Protein AF-A0A9P9LUI1-F1 (afdb_monomer_lite)

Sequence (154 aa):
MAPNTRQTDRFTPPPKPQSRGIPNTERRMKFFKAYDDNIKVKSFRAICRDKDEKESTARGWITQRRNLSLLANRRTRKLLKRLGKPLKMTPAMCCMLVNLKQNPVRNQLYEAQIEYHYLPIKKRQLQRKLCEHINGGRRYKMAFIKKKVLDKNR

Radius of gyration: 31.48 Å; chains: 1; bounding box: 58×69×87 Å

Structure (mmCIF, N/CA/C/O backbone):
data_AF-A0A9P9LUI1-F1
#
_entry.id   AF-A0A9P9LUI1-F1
#
loop_
_atom_site.group_PDB
_atom_site.id
_atom_site.type_symbol
_atom_site.label_atom_id
_atom_site.label_alt_id
_atom_site.label_comp_id
_atom_site.label_asym_id
_atom_site.label_entity_id
_atom_site.label_seq_id
_atom_site.pdbx_PDB_ins_code
_atom_site.Cartn_x
_atom_site.Cartn_y
_atom_site.Cartn_z
_atom_site.occupancy
_atom_site.B_iso_or_equiv
_atom_site.auth_seq_id
_atom_site.auth_comp_id
_atom_site.auth_asym_id
_atom_site.auth_atom_id
_atom_site.pdbx_PDB_model_num
ATOM 1 N N . MET A 1 1 ? -15.868 -54.188 14.984 1.00 50.38 1 MET A N 1
ATOM 2 C CA . MET A 1 1 ? -15.106 -52.969 14.629 1.00 50.38 1 MET A CA 1
ATOM 3 C C . MET A 1 1 ? -15.471 -52.571 13.209 1.00 50.38 1 MET A C 1
ATOM 5 O O . MET A 1 1 ? -15.472 -53.444 12.353 1.00 50.38 1 MET A O 1
ATOM 9 N N . ALA A 1 2 ? -15.848 -51.314 12.964 1.00 59.34 2 ALA A N 1
ATOM 10 C CA . ALA A 1 2 ? -16.202 -50.851 11.619 1.00 59.34 2 ALA A CA 1
ATOM 11 C C . ALA A 1 2 ? -14.931 -50.569 10.788 1.00 59.34 2 ALA A C 1
ATOM 13 O O . ALA A 1 2 ? -13.981 -50.006 11.340 1.00 59.34 2 ALA A O 1
ATOM 14 N N . PRO A 1 3 ? -14.881 -50.938 9.494 1.00 61.81 3 PRO A N 1
ATOM 15 C CA . PRO A 1 3 ? -13.714 -50.690 8.655 1.00 61.81 3 PRO A CA 1
ATOM 16 C C . PRO A 1 3 ? -13.562 -49.193 8.348 1.00 61.81 3 PRO A C 1
ATOM 18 O O . PRO A 1 3 ? -14.530 -48.488 8.062 1.00 61.81 3 PRO A O 1
ATOM 21 N N . ASN A 1 4 ? -12.323 -48.706 8.413 1.00 61.25 4 ASN A N 1
ATOM 22 C CA . ASN A 1 4 ? -11.966 -47.309 8.183 1.00 61.25 4 ASN A CA 1
ATOM 23 C C . ASN A 1 4 ? -11.967 -46.999 6.673 1.00 61.25 4 ASN A C 1
ATOM 25 O O . ASN A 1 4 ? -10.985 -47.232 5.976 1.00 61.25 4 ASN A O 1
ATOM 29 N N . THR A 1 5 ? -13.073 -46.468 6.153 1.00 58.03 5 THR A N 1
ATOM 30 C CA . THR A 1 5 ? -13.303 -46.166 4.724 1.00 58.03 5 THR A CA 1
ATOM 31 C C . THR A 1 5 ? -12.658 -44.861 4.229 1.00 58.03 5 THR A C 1
ATOM 33 O O . THR A 1 5 ? -13.109 -44.270 3.250 1.00 58.03 5 THR A O 1
ATOM 36 N N . ARG A 1 6 ? -11.592 -44.370 4.877 1.00 53.84 6 ARG A N 1
ATOM 37 C CA . ARG A 1 6 ? -10.974 -43.065 4.556 1.00 53.84 6 ARG A CA 1
ATOM 38 C C . ARG A 1 6 ? -9.583 -43.143 3.929 1.00 53.84 6 ARG A C 1
ATOM 40 O O . ARG A 1 6 ? -8.753 -42.276 4.187 1.00 53.84 6 ARG A O 1
ATOM 47 N N . GLN A 1 7 ? -9.336 -44.116 3.059 1.00 55.31 7 GLN A N 1
ATOM 48 C CA . GLN A 1 7 ? -8.179 -44.070 2.163 1.00 55.31 7 GLN A CA 1
ATOM 49 C C . GLN A 1 7 ? -8.649 -43.848 0.725 1.00 55.31 7 GLN A C 1
ATOM 51 O O . GLN A 1 7 ? -8.861 -44.775 -0.047 1.00 55.31 7 GLN A O 1
ATOM 56 N N . THR A 1 8 ? -8.858 -42.581 0.365 1.00 58.78 8 THR A N 1
ATOM 57 C CA . THR A 1 8 ? -8.911 -42.179 -1.042 1.00 58.78 8 THR A CA 1
ATOM 58 C C . THR A 1 8 ? -7.494 -41.825 -1.471 1.00 58.78 8 THR A C 1
ATOM 60 O O . THR A 1 8 ? -7.110 -40.653 -1.405 1.00 58.78 8 THR A O 1
ATOM 63 N N . ASP A 1 9 ? -6.716 -42.818 -1.899 1.00 60.22 9 ASP A N 1
ATOM 64 C CA . ASP A 1 9 ? -5.486 -42.575 -2.654 1.00 60.22 9 ASP A CA 1
ATOM 65 C C . ASP A 1 9 ? -5.873 -41.990 -4.015 1.00 60.22 9 ASP A C 1
ATOM 67 O O . ASP A 1 9 ? -6.058 -42.679 -5.017 1.00 60.22 9 ASP A O 1
ATOM 71 N N . ARG A 1 10 ? -6.072 -40.670 -4.048 1.00 62.72 10 ARG A N 1
ATOM 72 C CA . ARG A 1 10 ? -6.203 -39.932 -5.301 1.00 62.72 10 ARG A CA 1
ATOM 73 C C . ARG A 1 10 ? -4.827 -39.892 -5.947 1.00 62.72 10 ARG A C 1
ATOM 75 O O . ARG A 1 10 ? -4.032 -38.995 -5.663 1.00 62.72 10 ARG A O 1
ATOM 82 N N . PHE A 1 11 ? -4.566 -40.858 -6.823 1.00 67.06 11 PHE A N 1
ATOM 83 C CA . PHE A 1 11 ? -3.412 -40.861 -7.712 1.00 67.06 11 PHE A CA 1
ATOM 84 C C . PHE A 1 11 ? -3.484 -39.611 -8.602 1.00 67.06 11 PHE A C 1
ATOM 86 O O . PHE A 1 11 ? -4.176 -39.571 -9.617 1.00 67.06 11 PHE A O 1
ATOM 93 N N . THR A 1 12 ? -2.846 -38.530 -8.158 1.00 73.62 12 THR A N 1
ATOM 94 C CA . THR A 1 12 ? -2.792 -37.276 -8.906 1.00 73.62 12 THR A CA 1
ATOM 95 C C . THR A 1 12 ? -1.612 -37.404 -9.863 1.00 73.62 12 THR A C 1
ATOM 97 O O . THR A 1 12 ? -0.481 -37.501 -9.380 1.00 73.62 12 THR A O 1
ATOM 100 N N . PRO A 1 13 ? -1.822 -37.455 -11.193 1.00 75.38 13 PRO A N 1
ATOM 101 C CA . PRO A 1 13 ? -0.711 -37.565 -12.126 1.00 75.38 13 PRO A CA 1
ATOM 102 C C . PRO A 1 13 ? 0.234 -36.371 -11.936 1.00 75.38 13 PRO A C 1
ATOM 104 O O . PRO A 1 13 ? -0.238 -35.257 -11.666 1.00 75.38 13 PRO A O 1
ATOM 107 N N . PRO A 1 14 ? 1.559 -36.572 -12.055 1.00 74.75 14 PRO A N 1
ATOM 108 C CA . PRO A 1 14 ? 2.508 -35.485 -11.895 1.00 74.75 14 PRO A CA 1
ATOM 109 C C . PRO A 1 14 ? 2.173 -34.371 -12.897 1.00 74.75 14 PRO A C 1
ATOM 111 O O . PRO A 1 14 ? 1.825 -34.656 -14.049 1.00 74.75 14 PRO A O 1
ATOM 114 N N . PRO A 1 15 ? 2.240 -33.094 -12.482 1.00 74.38 15 PRO A N 1
ATOM 115 C CA . PRO A 1 15 ? 1.947 -31.988 -13.380 1.00 74.38 15 PRO A CA 1
ATOM 116 C C . PRO A 1 15 ? 2.866 -32.072 -14.603 1.00 74.38 15 PRO A C 1
ATOM 118 O O . PRO A 1 15 ? 4.072 -32.279 -14.458 1.00 74.38 15 PRO A O 1
ATOM 121 N N . LYS A 1 16 ? 2.298 -31.902 -15.808 1.00 69.81 16 LYS A N 1
ATOM 122 C CA . LYS A 1 16 ? 3.074 -31.849 -17.058 1.00 69.81 16 LYS A CA 1
ATOM 123 C C . LYS A 1 16 ? 4.256 -30.886 -16.880 1.00 69.81 16 LYS A C 1
ATOM 125 O O . LYS A 1 16 ? 4.062 -29.828 -16.265 1.00 69.81 16 LYS A O 1
ATOM 130 N N . PRO A 1 17 ? 5.452 -31.200 -17.416 1.00 64.88 17 PRO A N 1
ATOM 131 C CA . PRO A 1 17 ? 6.579 -30.286 -17.345 1.00 64.88 17 PRO A CA 1
ATOM 132 C C . PRO A 1 17 ? 6.147 -28.964 -17.974 1.00 64.88 17 PRO A C 1
ATOM 134 O O . PRO A 1 17 ? 5.851 -28.887 -19.165 1.00 64.88 17 PRO A O 1
ATOM 137 N N . GLN A 1 18 ? 6.037 -27.925 -17.143 1.00 61.47 18 GLN A N 1
ATOM 138 C CA . GLN A 1 18 ? 5.790 -26.576 -17.629 1.00 61.47 18 GLN A CA 1
ATOM 139 C C . GLN A 1 18 ? 6.904 -26.284 -18.628 1.00 61.47 18 GLN A C 1
ATOM 141 O O . GLN A 1 18 ? 8.070 -26.412 -18.255 1.00 61.47 18 GLN A O 1
ATOM 146 N N . SER A 1 19 ? 6.557 -25.951 -19.875 1.00 53.03 19 SER A N 1
ATOM 147 C CA . SER A 1 19 ? 7.513 -25.460 -20.869 1.00 53.03 19 SER A CA 1
ATOM 148 C C . SER A 1 19 ? 8.315 -24.343 -20.208 1.00 53.03 19 SER A C 1
ATOM 150 O O . SER A 1 19 ? 7.805 -23.243 -19.974 1.00 53.03 19 SER A O 1
ATOM 152 N N . ARG A 1 20 ? 9.539 -24.661 -19.775 1.00 53.12 20 ARG A N 1
ATOM 153 C CA . ARG A 1 20 ? 10.406 -23.708 -19.095 1.00 53.12 20 ARG A CA 1
ATOM 154 C C . ARG A 1 20 ? 11.007 -22.846 -20.192 1.00 53.12 20 ARG A C 1
ATOM 156 O O . ARG A 1 20 ? 12.152 -23.035 -20.582 1.00 53.12 20 ARG A O 1
ATOM 163 N N . GLY A 1 21 ? 10.211 -21.913 -20.715 1.00 60.38 21 GLY A N 1
ATOM 164 C CA . GLY A 1 21 ? 10.758 -20.776 -21.443 1.00 60.38 21 GLY A CA 1
ATOM 165 C C . GLY A 1 21 ? 11.868 -20.137 -20.606 1.00 60.38 21 GLY A C 1
ATOM 166 O O . GLY A 1 21 ? 11.833 -20.221 -19.373 1.00 60.38 21 GLY A O 1
ATOM 167 N N . ILE A 1 22 ? 12.859 -19.535 -21.272 1.00 61.19 22 ILE A N 1
ATOM 168 C CA . ILE A 1 22 ? 14.047 -18.954 -20.626 1.00 61.19 22 ILE A CA 1
ATOM 169 C C . ILE A 1 22 ? 13.617 -18.180 -19.369 1.00 61.19 22 ILE A C 1
ATOM 171 O O . ILE A 1 22 ? 12.736 -17.313 -19.473 1.00 61.19 22 ILE A O 1
ATOM 175 N N . PRO A 1 23 ? 14.203 -18.468 -18.190 1.00 61.28 23 PRO A N 1
ATOM 176 C CA . PRO A 1 23 ? 13.855 -17.774 -16.963 1.00 61.28 23 PRO A CA 1
ATOM 177 C C . PRO A 1 23 ? 13.878 -16.254 -17.166 1.00 61.28 23 PRO A C 1
ATOM 179 O O . PRO A 1 23 ? 14.856 -15.690 -17.657 1.00 61.28 23 PRO A O 1
ATOM 182 N N . ASN A 1 24 ? 12.809 -15.565 -16.751 1.00 75.88 24 ASN A N 1
ATOM 183 C CA . ASN A 1 24 ? 12.668 -14.110 -16.933 1.00 75.88 24 ASN A CA 1
ATOM 184 C C . ASN A 1 24 ? 13.860 -13.301 -16.387 1.00 75.88 24 ASN A C 1
ATOM 186 O O . ASN A 1 24 ? 14.116 -12.193 -16.853 1.00 75.88 24 ASN A O 1
ATOM 190 N N . THR A 1 25 ? 14.575 -13.839 -15.396 1.00 81.94 25 THR A N 1
ATOM 191 C CA . THR A 1 25 ? 15.792 -13.244 -14.832 1.00 81.94 25 THR A CA 1
ATOM 192 C C . THR A 1 25 ? 16.929 -13.193 -15.856 1.00 81.94 25 THR A C 1
ATOM 194 O O . THR A 1 25 ? 17.538 -12.142 -16.030 1.00 81.94 25 THR A O 1
ATOM 197 N N . GLU A 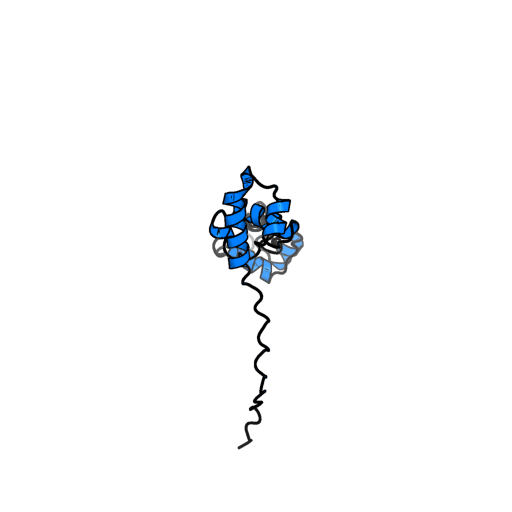1 26 ? 17.188 -14.282 -16.584 1.00 85.31 26 GLU A N 1
ATOM 198 C CA . GLU A 1 26 ? 18.265 -14.336 -17.583 1.00 85.31 26 GLU A CA 1
ATOM 199 C C . GLU A 1 26 ? 17.980 -13.411 -18.765 1.00 85.31 26 GLU A C 1
ATOM 201 O O . GLU A 1 26 ? 18.860 -12.667 -19.198 1.00 85.31 26 GLU A O 1
ATOM 206 N N . ARG A 1 27 ? 16.728 -13.401 -19.242 1.00 86.56 27 ARG A N 1
ATOM 207 C CA . ARG A 1 27 ? 16.262 -12.476 -20.289 1.00 86.56 27 ARG A CA 1
ATOM 208 C C . ARG A 1 27 ? 16.495 -11.019 -19.890 1.00 86.56 27 ARG A C 1
ATOM 210 O O . ARG A 1 27 ? 17.108 -10.258 -20.636 1.00 86.56 27 ARG A O 1
ATOM 217 N N . ARG A 1 28 ? 16.095 -10.655 -18.665 1.00 87.69 28 ARG A N 1
ATOM 218 C CA . ARG A 1 28 ? 16.327 -9.320 -18.091 1.00 87.69 28 ARG A CA 1
ATOM 219 C C . ARG A 1 28 ? 17.797 -8.955 -18.015 1.00 87.69 28 ARG A C 1
ATOM 221 O O . ARG A 1 28 ? 18.158 -7.849 -18.397 1.00 87.69 28 ARG A O 1
ATOM 228 N N . MET A 1 29 ? 18.637 -9.859 -17.522 1.00 89.50 29 MET A N 1
ATOM 229 C CA . MET A 1 29 ? 20.070 -9.600 -17.398 1.00 89.50 29 MET A CA 1
ATOM 230 C C . MET A 1 29 ? 20.724 -9.388 -18.765 1.00 89.50 29 MET A C 1
ATOM 232 O O . MET A 1 29 ? 21.471 -8.427 -18.933 1.00 89.50 29 MET A O 1
ATOM 236 N N . LYS A 1 30 ? 20.397 -10.227 -19.760 1.00 90.81 30 LYS A N 1
ATOM 237 C CA . LYS A 1 30 ? 20.881 -10.067 -21.142 1.00 90.81 30 LYS A CA 1
ATOM 238 C C . LYS A 1 30 ? 20.439 -8.734 -21.747 1.00 90.81 30 LYS A C 1
ATOM 240 O O . LYS A 1 30 ? 21.238 -8.082 -22.418 1.00 90.81 30 LYS A O 1
ATOM 245 N N . PHE A 1 31 ? 19.195 -8.325 -21.493 1.00 92.12 31 PHE A N 1
ATOM 246 C CA . PHE A 1 31 ? 18.681 -7.028 -21.918 1.00 92.12 31 PHE A CA 1
ATOM 247 C C . PHE A 1 31 ? 19.421 -5.870 -21.241 1.00 92.12 31 PHE A C 1
ATOM 249 O O . PHE A 1 31 ? 19.887 -4.974 -21.933 1.00 92.12 31 PHE A O 1
ATOM 256 N N . PHE A 1 32 ? 19.572 -5.884 -19.912 1.00 91.81 32 PHE A N 1
ATOM 257 C CA . PHE A 1 32 ? 20.235 -4.796 -19.190 1.00 91.81 32 PHE A CA 1
ATOM 258 C C . PHE A 1 32 ? 21.708 -4.657 -19.551 1.00 91.81 32 PHE A C 1
ATOM 260 O O . PHE A 1 32 ? 22.155 -3.533 -19.735 1.00 91.81 32 PHE A O 1
ATOM 267 N N . LYS A 1 33 ? 22.426 -5.771 -19.738 1.00 92.19 33 LYS A N 1
ATOM 268 C CA . LYS A 1 33 ? 23.805 -5.744 -20.233 1.00 92.19 33 LYS A CA 1
ATOM 269 C C . LYS A 1 33 ? 23.878 -5.069 -21.605 1.00 92.19 33 LYS A C 1
ATOM 271 O O . LYS A 1 33 ? 24.594 -4.096 -21.777 1.00 92.19 33 LYS A O 1
ATOM 276 N N . ALA A 1 34 ? 23.051 -5.513 -22.554 1.00 92.31 34 ALA A N 1
ATOM 277 C CA . ALA A 1 34 ? 23.022 -4.911 -23.884 1.00 92.31 34 ALA A CA 1
ATOM 278 C C . ALA A 1 34 ? 22.567 -3.448 -23.874 1.00 92.31 34 ALA A C 1
ATOM 280 O O . ALA A 1 34 ? 23.037 -2.665 -24.693 1.00 92.31 34 ALA A O 1
ATOM 281 N N . TYR A 1 35 ? 21.665 -3.084 -22.965 1.00 91.81 35 TYR A N 1
ATOM 282 C CA . TYR A 1 35 ? 21.250 -1.706 -22.763 1.00 91.81 35 TYR A CA 1
ATOM 283 C C . TYR A 1 35 ? 22.414 -0.853 -22.258 1.00 91.81 35 TYR A C 1
ATOM 285 O O . TYR A 1 35 ? 22.690 0.173 -22.862 1.00 91.81 35 TYR A O 1
ATOM 293 N N . ASP A 1 36 ? 23.132 -1.290 -21.224 1.00 91.31 36 ASP A N 1
ATOM 294 C CA . ASP A 1 36 ? 24.268 -0.548 -20.664 1.00 91.31 36 ASP A CA 1
ATOM 295 C C . ASP A 1 36 ? 25.401 -0.385 -21.693 1.00 91.31 36 ASP A C 1
ATOM 297 O O . ASP A 1 36 ? 25.946 0.710 -21.831 1.00 91.31 36 ASP A O 1
ATOM 301 N N . ASP A 1 37 ? 25.674 -1.432 -22.477 1.00 92.00 37 ASP A N 1
ATOM 302 C CA . ASP A 1 37 ? 26.716 -1.430 -23.509 1.00 92.00 37 ASP A CA 1
ATOM 303 C C . ASP A 1 37 ? 26.349 -0.539 -24.714 1.00 92.00 37 ASP A C 1
ATOM 305 O O . ASP A 1 37 ? 27.205 0.138 -25.282 1.00 92.00 37 ASP A O 1
ATOM 309 N N . ASN A 1 38 ? 25.074 -0.526 -25.132 1.00 89.88 38 ASN A N 1
ATOM 310 C CA . ASN A 1 38 ? 24.658 0.060 -26.414 1.00 89.88 38 ASN A CA 1
ATOM 311 C C . ASN A 1 38 ? 23.802 1.327 -26.300 1.00 89.88 38 ASN A C 1
ATOM 313 O O . ASN A 1 38 ? 23.441 1.879 -27.337 1.00 89.88 38 ASN A O 1
ATOM 317 N N . ILE A 1 39 ? 23.469 1.821 -25.101 1.00 86.50 39 ILE A N 1
ATOM 318 C CA . ILE A 1 39 ? 22.557 2.973 -24.931 1.00 86.50 39 ILE A CA 1
ATOM 319 C C . ILE A 1 39 ? 23.005 4.228 -25.693 1.00 86.50 39 ILE A C 1
ATOM 321 O O . ILE A 1 39 ? 22.166 4.996 -26.155 1.00 86.50 39 ILE A O 1
ATOM 325 N N . LYS A 1 40 ? 24.320 4.436 -25.836 1.00 88.06 40 LYS A N 1
ATOM 326 C CA . LYS A 1 40 ? 24.894 5.590 -26.546 1.00 88.06 40 LYS A CA 1
ATOM 327 C C . LYS A 1 40 ? 24.945 5.406 -28.067 1.00 88.06 40 LYS A C 1
ATOM 329 O O . LYS A 1 40 ? 25.067 6.389 -28.783 1.00 88.06 40 LYS A O 1
ATOM 334 N N . VAL A 1 41 ? 24.879 4.162 -28.545 1.00 90.62 41 VAL A N 1
ATOM 335 C CA . VAL A 1 41 ? 25.162 3.795 -29.944 1.00 90.62 41 VAL A CA 1
ATOM 336 C C . VAL A 1 41 ? 23.891 3.389 -30.687 1.00 90.62 41 VAL A C 1
ATOM 338 O O . VAL A 1 41 ? 23.710 3.724 -31.853 1.00 90.62 41 VAL A O 1
ATOM 341 N N . LYS A 1 42 ? 22.988 2.664 -30.022 1.00 91.94 42 LYS A N 1
ATOM 342 C CA . LYS A 1 42 ? 21.766 2.121 -30.619 1.00 91.94 42 LYS A CA 1
ATOM 343 C C . LYS A 1 42 ? 20.531 2.752 -29.997 1.00 91.94 42 LYS A C 1
ATOM 345 O O . LYS A 1 42 ? 20.459 2.997 -28.796 1.00 91.94 42 LYS A O 1
ATOM 350 N N . SER A 1 43 ? 19.494 2.926 -30.815 1.00 91.44 43 SER A N 1
ATOM 351 C CA . SER A 1 43 ? 18.181 3.308 -30.300 1.00 91.44 43 SER A CA 1
ATOM 352 C C . SER A 1 43 ? 17.603 2.201 -29.413 1.00 91.44 43 SER A C 1
ATOM 354 O O . SER A 1 43 ? 17.811 1.009 -29.647 1.00 91.44 43 SER A O 1
ATOM 356 N N . PHE A 1 44 ? 16.796 2.585 -28.424 1.00 91.56 44 PHE A N 1
ATOM 357 C CA . PHE A 1 44 ? 16.114 1.638 -27.535 1.00 91.56 44 PHE A CA 1
ATOM 358 C C . PHE A 1 44 ? 15.321 0.564 -28.301 1.00 91.56 44 PHE A C 1
ATOM 360 O O . PHE A 1 44 ? 15.327 -0.606 -27.923 1.00 91.56 44 PHE A O 1
ATOM 367 N N . ARG A 1 45 ? 14.682 0.948 -29.416 1.00 91.19 45 ARG A N 1
ATOM 368 C CA . ARG A 1 45 ? 13.950 0.021 -30.293 1.00 91.19 45 ARG A CA 1
ATOM 369 C C . ARG A 1 45 ? 14.866 -1.001 -30.960 1.00 91.19 45 ARG A C 1
ATOM 371 O O . ARG A 1 45 ? 14.493 -2.162 -31.081 1.00 91.19 45 ARG A O 1
ATOM 378 N N . ALA A 1 46 ? 16.055 -0.586 -31.398 1.00 91.56 46 ALA A N 1
ATOM 379 C CA . ALA A 1 46 ? 17.043 -1.502 -31.963 1.00 91.56 46 ALA A CA 1
ATOM 380 C C . ALA A 1 46 ? 17.534 -2.506 -30.908 1.00 91.56 46 ALA A C 1
ATOM 382 O O . ALA A 1 46 ? 17.534 -3.699 -31.174 1.00 91.56 46 ALA A O 1
ATOM 383 N N . ILE A 1 47 ? 17.815 -2.053 -29.681 1.00 92.19 47 ILE A N 1
ATOM 384 C CA . ILE A 1 47 ? 18.220 -2.937 -28.571 1.00 92.19 47 ILE A CA 1
ATOM 385 C C . ILE A 1 47 ? 17.121 -3.962 -28.238 1.00 92.19 47 ILE A C 1
ATOM 387 O O . ILE A 1 47 ? 17.418 -5.124 -27.968 1.00 92.19 47 ILE A O 1
ATOM 391 N N . CYS A 1 48 ? 15.848 -3.550 -28.278 1.00 92.38 48 CYS A N 1
ATOM 392 C CA . CYS A 1 48 ? 14.716 -4.4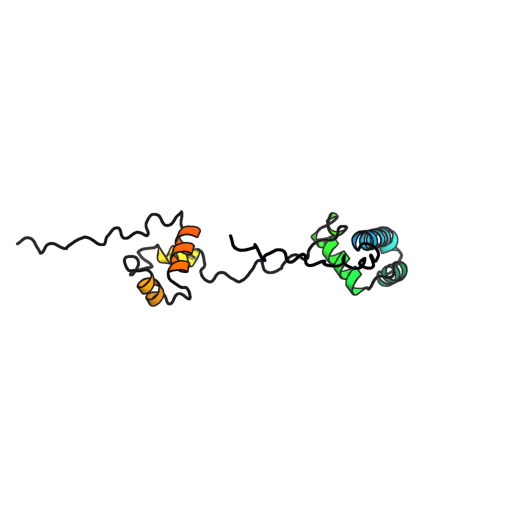59 -28.082 1.00 92.38 48 CYS A CA 1
ATOM 393 C C . CYS A 1 48 ? 14.619 -5.512 -29.197 1.00 92.38 48 CYS A C 1
ATOM 395 O O . CYS A 1 48 ? 14.410 -6.682 -28.891 1.00 92.38 48 CYS A O 1
ATOM 397 N N . ARG A 1 49 ? 14.821 -5.116 -30.464 1.00 90.88 49 ARG A N 1
ATOM 398 C CA . ARG A 1 49 ? 14.851 -6.043 -31.609 1.00 90.88 49 ARG A CA 1
ATOM 399 C C . ARG A 1 49 ? 16.006 -7.039 -31.510 1.00 90.88 49 ARG A C 1
ATOM 401 O O . ARG A 1 49 ? 15.775 -8.232 -31.646 1.00 90.88 49 ARG A O 1
ATOM 408 N N . ASP A 1 50 ? 17.208 -6.573 -31.175 1.00 90.00 50 ASP A N 1
ATOM 409 C CA . ASP A 1 50 ? 18.405 -7.417 -31.030 1.00 90.00 50 ASP A CA 1
ATOM 410 C C . ASP A 1 50 ? 18.260 -8.484 -29.930 1.00 90.00 50 ASP A C 1
ATOM 412 O O . ASP A 1 50 ? 18.949 -9.505 -29.947 1.00 90.00 50 ASP A O 1
ATOM 416 N N . LYS A 1 51 ? 17.411 -8.229 -28.927 1.00 88.06 51 LYS A N 1
ATOM 417 C CA . LYS A 1 51 ? 17.162 -9.138 -27.799 1.00 88.06 51 LYS A CA 1
ATOM 418 C C . LYS A 1 51 ? 15.811 -9.846 -27.852 1.00 88.06 51 LYS A C 1
ATOM 420 O O . LYS A 1 51 ? 15.509 -10.564 -26.905 1.00 88.06 51 LYS A O 1
ATOM 425 N N . ASP A 1 52 ? 15.049 -9.668 -28.930 1.00 89.06 52 ASP A N 1
ATOM 426 C CA . ASP A 1 52 ? 13.700 -10.220 -29.099 1.00 89.06 52 ASP A CA 1
ATOM 427 C C . ASP A 1 52 ? 12.779 -9.930 -27.892 1.00 89.06 52 ASP A C 1
ATOM 429 O O . ASP A 1 52 ? 12.106 -10.797 -27.327 1.00 89.06 52 ASP A O 1
ATOM 433 N N . GLU A 1 53 ? 12.794 -8.674 -27.436 1.00 89.50 53 GLU A N 1
ATOM 434 C CA . GLU A 1 53 ? 11.965 -8.211 -26.325 1.00 89.50 53 GLU A CA 1
ATOM 435 C C . GLU A 1 53 ? 10.937 -7.175 -26.777 1.00 89.50 53 GLU A C 1
ATOM 437 O O . GLU A 1 53 ? 11.208 -6.271 -27.568 1.00 89.50 53 GLU A O 1
ATOM 442 N N . LYS A 1 54 ? 9.732 -7.256 -26.207 1.00 90.38 54 LYS A N 1
ATOM 443 C CA . LYS A 1 54 ? 8.680 -6.267 -26.469 1.00 90.38 54 LYS A CA 1
ATOM 444 C C . LYS A 1 54 ? 9.056 -4.922 -25.850 1.00 90.38 54 LYS A C 1
ATOM 446 O O . LYS A 1 54 ? 9.359 -4.847 -24.656 1.00 90.38 54 LYS A O 1
ATOM 451 N N . GLU A 1 55 ? 8.915 -3.838 -26.618 1.00 90.94 55 GLU A N 1
ATOM 452 C CA . GLU A 1 55 ? 9.230 -2.475 -26.157 1.00 90.94 55 GLU A CA 1
ATOM 453 C C . GLU A 1 55 ? 8.499 -2.107 -24.854 1.00 90.94 55 GLU A C 1
ATOM 455 O O . GLU A 1 55 ? 9.087 -1.512 -23.950 1.00 90.94 55 GLU A O 1
ATOM 460 N N . SER A 1 56 ? 7.223 -2.490 -24.722 1.00 90.62 56 SER A N 1
ATOM 461 C CA . SER A 1 56 ? 6.418 -2.229 -23.519 1.00 90.62 56 SER A CA 1
ATOM 462 C C . SER A 1 56 ? 6.979 -2.932 -22.279 1.00 90.62 56 SER A C 1
ATOM 464 O O . SER A 1 56 ? 7.030 -2.351 -21.192 1.00 90.62 56 SER A O 1
ATOM 466 N N . THR A 1 57 ? 7.454 -4.167 -22.442 1.00 88.69 57 THR A N 1
ATOM 467 C CA . THR A 1 57 ? 8.072 -4.963 -21.381 1.00 88.69 57 THR A CA 1
ATOM 468 C C . THR A 1 57 ? 9.423 -4.378 -20.974 1.00 88.69 57 THR A C 1
ATOM 470 O O . THR A 1 57 ? 9.648 -4.150 -19.782 1.00 88.69 57 THR A O 1
ATOM 473 N N . ALA A 1 58 ? 10.278 -4.058 -21.947 1.00 90.88 58 ALA A N 1
ATOM 474 C CA . ALA A 1 58 ? 11.594 -3.468 -21.722 1.00 90.88 58 ALA A CA 1
ATOM 475 C C . ALA A 1 58 ? 11.512 -2.083 -21.049 1.00 90.88 58 ALA A C 1
ATOM 477 O O . ALA A 1 58 ? 12.251 -1.810 -20.100 1.00 90.88 58 ALA A O 1
ATOM 478 N N . ARG A 1 59 ? 10.553 -1.228 -21.441 1.00 91.94 59 ARG A N 1
ATOM 479 C CA . ARG A 1 59 ? 10.297 0.055 -20.754 1.00 91.94 59 ARG A CA 1
ATOM 480 C C . ARG A 1 59 ? 9.914 -0.167 -19.295 1.00 91.94 59 ARG A C 1
ATOM 482 O O . ARG A 1 59 ? 10.465 0.484 -18.411 1.00 91.94 59 ARG A O 1
ATOM 489 N N . GLY A 1 60 ? 9.032 -1.135 -19.035 1.00 89.56 60 GLY A N 1
ATOM 490 C CA . GLY A 1 60 ? 8.667 -1.526 -17.675 1.00 89.56 60 GLY A CA 1
ATOM 491 C C . GLY A 1 60 ? 9.869 -1.988 -16.845 1.00 89.56 60 GLY A C 1
ATOM 492 O O . GLY A 1 60 ? 9.949 -1.680 -15.655 1.00 89.56 60 GLY A O 1
ATOM 493 N N . TRP A 1 61 ? 10.828 -2.689 -17.456 1.00 90.19 61 TRP A N 1
ATOM 494 C CA . TRP A 1 61 ? 12.068 -3.106 -16.795 1.00 90.19 61 TRP A CA 1
ATOM 495 C C . TRP A 1 61 ? 12.980 -1.923 -16.467 1.00 90.19 61 TRP A C 1
ATOM 497 O O . TRP A 1 61 ? 13.486 -1.858 -15.349 1.00 90.19 61 TRP A O 1
ATOM 507 N N . ILE A 1 62 ? 13.128 -0.954 -17.374 1.00 90.69 62 ILE A N 1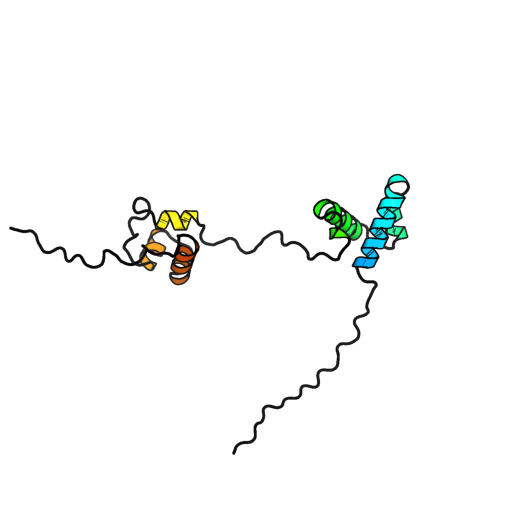
ATOM 508 C CA . ILE A 1 62 ? 13.890 0.277 -17.108 1.00 90.69 62 ILE A CA 1
ATOM 509 C C . ILE A 1 62 ? 13.259 1.076 -15.968 1.00 90.69 62 ILE A C 1
ATOM 511 O O . ILE A 1 62 ? 13.968 1.491 -15.053 1.00 90.69 62 ILE A O 1
ATOM 515 N N . THR A 1 63 ? 11.936 1.260 -15.969 1.00 89.81 63 THR A N 1
ATOM 516 C CA . THR A 1 63 ? 11.242 1.946 -14.868 1.00 89.81 63 THR A CA 1
ATOM 517 C C . THR A 1 63 ? 11.473 1.231 -13.538 1.00 89.81 63 THR A C 1
ATOM 519 O O . THR A 1 63 ? 11.735 1.874 -12.526 1.00 89.81 63 THR A O 1
ATOM 522 N N . GLN A 1 64 ? 11.439 -0.105 -13.525 1.00 87.44 64 GLN A N 1
ATOM 523 C CA . GLN A 1 64 ? 11.755 -0.874 -12.320 1.00 87.44 64 GLN A CA 1
ATOM 524 C C . GLN A 1 64 ? 13.213 -0.711 -11.886 1.00 87.44 64 GLN A C 1
ATOM 526 O O . GLN A 1 64 ? 13.458 -0.567 -10.692 1.00 87.44 64 GLN A O 1
ATOM 531 N N . ARG A 1 65 ? 14.164 -0.692 -12.825 1.00 87.69 65 ARG A N 1
ATOM 532 C CA . ARG A 1 65 ? 15.588 -0.472 -12.539 1.00 87.69 65 ARG A CA 1
ATOM 533 C C . ARG A 1 65 ? 15.861 0.923 -11.987 1.00 87.69 65 ARG A C 1
ATOM 535 O O . ARG A 1 65 ? 16.674 1.046 -11.085 1.00 87.69 65 ARG A O 1
ATOM 542 N N . ARG A 1 66 ? 15.134 1.950 -12.433 1.00 87.62 66 ARG A N 1
ATOM 543 C CA . ARG A 1 66 ? 15.204 3.295 -11.833 1.00 87.62 66 ARG A CA 1
ATOM 544 C C . ARG A 1 66 ? 14.730 3.317 -10.376 1.00 87.62 66 ARG A C 1
ATOM 546 O O . ARG A 1 66 ? 15.293 4.046 -9.576 1.00 87.62 66 ARG A O 1
ATOM 553 N N . ASN A 1 67 ? 13.733 2.500 -10.029 1.00 87.00 67 ASN A N 1
ATOM 554 C CA . ASN A 1 67 ? 13.155 2.478 -8.679 1.00 87.00 67 ASN A CA 1
ATOM 555 C C . ASN A 1 67 ? 13.887 1.542 -7.700 1.00 87.00 67 ASN A C 1
ATOM 557 O O . ASN A 1 67 ? 13.867 1.781 -6.500 1.00 87.00 67 ASN A O 1
ATOM 561 N N . LEU A 1 68 ? 14.451 0.434 -8.192 1.00 84.88 68 LEU A N 1
ATOM 562 C CA . LEU A 1 68 ? 15.010 -0.657 -7.376 1.00 84.88 68 LEU A CA 1
ATOM 563 C C . LEU A 1 68 ? 16.515 -0.881 -7.613 1.00 84.88 68 LEU A C 1
ATOM 565 O O . LEU A 1 68 ? 17.105 -1.783 -7.013 1.00 84.88 68 LEU A O 1
ATOM 569 N N . SER A 1 69 ? 17.134 -0.111 -8.510 1.00 85.88 69 SER A N 1
ATOM 570 C CA . SER A 1 69 ? 18.545 -0.226 -8.894 1.00 85.88 69 SER A CA 1
ATOM 571 C C . SER A 1 69 ? 18.910 -1.663 -9.303 1.00 85.88 69 SER A C 1
ATOM 573 O O . SER A 1 69 ? 18.237 -2.264 -10.146 1.00 85.88 69 SER A O 1
ATOM 575 N N . LEU A 1 70 ? 19.956 -2.251 -8.710 1.00 82.12 70 LEU A N 1
ATOM 576 C CA . LEU A 1 70 ? 20.451 -3.595 -9.036 1.00 82.12 70 LEU A CA 1
ATOM 577 C C . LEU A 1 70 ? 19.455 -4.718 -8.707 1.00 82.12 70 LEU A C 1
ATOM 579 O O . LEU A 1 70 ? 19.490 -5.776 -9.339 1.00 82.12 70 LEU A O 1
ATOM 583 N N . LEU A 1 71 ? 18.523 -4.499 -7.772 1.00 80.50 71 LEU A N 1
ATOM 584 C CA . LEU A 1 71 ? 17.515 -5.505 -7.414 1.00 80.50 71 LEU A CA 1
ATOM 585 C C . LEU A 1 71 ? 16.540 -5.784 -8.568 1.00 80.50 71 LEU A C 1
ATOM 587 O O . LEU A 1 71 ? 15.956 -6.867 -8.627 1.00 80.50 71 LEU A O 1
ATOM 591 N N . ALA A 1 72 ? 16.398 -4.852 -9.517 1.00 80.31 72 ALA A N 1
ATOM 592 C CA . ALA A 1 72 ? 15.555 -5.027 -10.700 1.00 80.31 72 ALA A CA 1
ATOM 593 C C . ALA A 1 72 ? 16.067 -6.100 -11.677 1.00 80.31 72 ALA A C 1
ATOM 595 O O . ALA A 1 72 ? 15.280 -6.605 -12.486 1.00 80.31 72 ALA A O 1
ATOM 596 N N . ASN A 1 73 ? 17.351 -6.474 -11.585 1.00 81.75 73 ASN A N 1
ATOM 597 C CA . ASN A 1 73 ? 17.941 -7.553 -12.382 1.00 81.75 73 ASN A CA 1
ATOM 598 C C . ASN A 1 73 ? 17.303 -8.910 -12.052 1.00 81.75 73 ASN A C 1
ATOM 600 O O . ASN A 1 73 ? 17.245 -9.795 -12.902 1.00 81.75 73 ASN A O 1
ATOM 604 N N . ARG A 1 74 ? 16.775 -9.063 -10.832 1.00 80.12 74 ARG A N 1
ATOM 605 C CA . ARG A 1 74 ? 16.052 -10.258 -10.390 1.00 80.12 74 ARG A CA 1
ATOM 606 C C . ARG A 1 74 ? 14.563 -10.142 -10.726 1.00 80.12 74 ARG A C 1
ATOM 608 O O . ARG A 1 74 ? 14.014 -9.051 -10.899 1.00 80.12 74 ARG A O 1
ATOM 615 N N . ARG A 1 75 ? 13.864 -11.279 -10.796 1.00 72.69 75 ARG A N 1
ATOM 616 C CA . ARG A 1 75 ? 12.396 -11.285 -10.852 1.00 72.69 75 ARG A CA 1
ATOM 617 C C . ARG A 1 75 ? 11.850 -10.716 -9.541 1.00 72.69 75 ARG A C 1
ATOM 619 O O . ARG A 1 75 ? 11.872 -11.387 -8.515 1.00 72.69 75 ARG A O 1
ATOM 626 N N . THR A 1 76 ? 11.332 -9.495 -9.583 1.00 68.38 76 THR A N 1
ATOM 627 C CA . THR A 1 76 ? 10.700 -8.848 -8.430 1.00 68.38 76 THR A CA 1
ATOM 628 C C . THR A 1 76 ? 9.189 -9.067 -8.450 1.00 68.38 76 THR A C 1
ATOM 630 O O . THR A 1 76 ? 8.541 -9.044 -9.502 1.00 68.38 76 THR A O 1
ATOM 633 N N . ARG A 1 77 ? 8.596 -9.313 -7.275 1.00 68.38 77 ARG A N 1
ATOM 634 C CA . ARG A 1 77 ? 7.134 -9.318 -7.128 1.00 68.38 77 ARG A CA 1
ATOM 635 C C . ARG A 1 77 ? 6.629 -7.894 -7.376 1.00 68.38 77 ARG A C 1
ATOM 637 O O . ARG A 1 77 ? 7.247 -6.936 -6.918 1.00 68.38 77 ARG A O 1
ATOM 644 N N . LYS A 1 78 ? 5.507 -7.743 -8.090 1.00 69.31 78 LYS A N 1
ATOM 645 C CA . LYS A 1 78 ? 4.860 -6.431 -8.249 1.00 69.31 78 LYS A CA 1
ATOM 646 C C . LYS A 1 78 ? 4.551 -5.866 -6.858 1.00 69.31 78 LYS A C 1
ATOM 648 O O . LYS A 1 78 ? 3.844 -6.514 -6.087 1.00 69.31 78 LYS A O 1
ATOM 653 N N . LEU A 1 79 ? 5.075 -4.679 -6.558 1.00 65.38 79 LEU A N 1
ATOM 654 C CA . LEU A 1 79 ? 4.730 -3.955 -5.339 1.00 65.38 79 LEU A CA 1
ATOM 655 C C . LEU A 1 79 ? 3.263 -3.524 -5.430 1.00 65.38 79 LEU A C 1
ATOM 657 O O . LEU A 1 79 ? 2.837 -2.939 -6.430 1.00 65.38 79 LEU A O 1
ATOM 661 N N . LEU A 1 80 ? 2.475 -3.845 -4.406 1.00 65.88 80 LEU A N 1
ATOM 662 C CA . LEU A 1 80 ? 1.091 -3.395 -4.329 1.00 65.88 80 LEU A CA 1
ATOM 663 C C . LEU A 1 80 ? 1.086 -1.901 -3.998 1.00 65.88 80 LEU A C 1
ATOM 665 O O . LEU A 1 80 ? 1.571 -1.498 -2.947 1.00 65.88 80 LEU A O 1
ATOM 669 N N . LYS A 1 81 ? 0.508 -1.077 -4.883 1.00 67.06 81 LYS A N 1
ATOM 670 C CA . LYS A 1 81 ? 0.341 0.370 -4.642 1.00 67.06 81 LYS A CA 1
ATOM 671 C C . LYS A 1 81 ? -0.597 0.673 -3.467 1.00 67.06 81 LYS A C 1
ATOM 673 O O . LYS A 1 81 ? -0.546 1.758 -2.905 1.00 67.06 81 LYS A O 1
ATOM 678 N N . ARG A 1 82 ? -1.483 -0.266 -3.125 1.00 66.94 82 ARG A N 1
ATOM 679 C CA . ARG A 1 82 ? -2.414 -0.171 -1.999 1.00 66.94 82 ARG A CA 1
ATOM 680 C C . ARG A 1 82 ? -2.144 -1.348 -1.070 1.00 66.94 82 ARG A C 1
ATOM 682 O O . ARG A 1 82 ? -2.344 -2.491 -1.467 1.00 66.94 82 ARG A O 1
ATOM 689 N N . LEU A 1 83 ? -1.696 -1.055 0.151 1.00 67.81 83 LEU A N 1
ATOM 690 C CA . LEU A 1 83 ? -1.410 -2.044 1.202 1.00 67.81 83 LEU A CA 1
ATOM 691 C C . LEU A 1 83 ? -2.668 -2.784 1.700 1.00 67.81 83 LEU A C 1
ATOM 693 O O . LEU A 1 83 ? -2.560 -3.765 2.427 1.00 67.81 83 LEU A O 1
ATOM 697 N N . GLY A 1 84 ? -3.862 -2.356 1.283 1.00 71.75 84 GLY A N 1
ATOM 698 C CA . GLY A 1 84 ? -5.121 -3.018 1.595 1.00 71.75 84 GLY A CA 1
ATOM 699 C C . GLY A 1 84 ? -6.317 -2.082 1.450 1.00 71.75 84 GLY A C 1
ATOM 700 O O . GLY A 1 84 ? -6.213 -0.989 0.888 1.00 71.75 84 GLY A O 1
ATOM 701 N N . LYS A 1 85 ? -7.465 -2.527 1.970 1.00 76.75 85 LYS A N 1
ATOM 702 C CA . LYS A 1 85 ? -8.679 -1.712 2.102 1.00 76.75 85 LYS A CA 1
ATOM 703 C C . LYS A 1 85 ? -8.435 -0.593 3.131 1.00 76.75 85 LYS A C 1
ATOM 705 O O . LYS A 1 85 ? -7.841 -0.888 4.170 1.00 76.75 85 LYS A O 1
ATOM 710 N N . PRO A 1 86 ? -8.895 0.651 2.891 1.00 70.88 86 PRO A N 1
ATOM 711 C CA . PRO A 1 86 ? -8.791 1.711 3.889 1.00 70.88 86 PRO A CA 1
ATOM 712 C C . PRO A 1 86 ? -9.469 1.289 5.198 1.00 70.88 86 PRO A C 1
ATOM 714 O O . PRO A 1 86 ? -10.496 0.600 5.197 1.00 70.88 86 PRO A O 1
ATOM 717 N N . LEU A 1 87 ? -8.867 1.682 6.321 1.00 74.50 87 LEU A N 1
ATOM 718 C CA . LEU A 1 87 ? -9.404 1.398 7.646 1.00 74.50 87 LEU A CA 1
ATOM 719 C C . LEU A 1 87 ? -10.759 2.094 7.812 1.00 74.50 87 LEU A C 1
ATOM 721 O O . LEU A 1 87 ? -10.877 3.290 7.574 1.00 74.50 87 LEU A O 1
ATOM 725 N N . LYS A 1 88 ? -11.773 1.349 8.272 1.00 84.31 88 LYS A N 1
ATOM 726 C CA . LYS A 1 88 ? -13.101 1.911 8.584 1.00 84.31 88 LYS A CA 1
ATOM 727 C C . LYS A 1 88 ? -13.090 2.889 9.763 1.00 84.31 88 LYS A C 1
ATOM 729 O O . LYS A 1 88 ? -14.014 3.671 9.911 1.00 84.31 88 LYS A O 1
ATOM 734 N N . MET A 1 89 ? -12.076 2.794 10.618 1.00 85.62 89 MET A N 1
ATOM 735 C CA . MET A 1 89 ? -11.861 3.684 11.750 1.00 85.62 89 MET A CA 1
ATOM 736 C C . MET A 1 89 ? -10.405 4.100 11.780 1.00 85.62 89 MET A C 1
ATOM 738 O O . MET A 1 89 ? -9.514 3.246 11.740 1.00 85.62 89 MET A O 1
ATOM 742 N N . THR A 1 90 ? -10.177 5.404 11.858 1.00 88.19 90 THR A N 1
ATOM 743 C CA . THR A 1 90 ? -8.836 5.960 11.997 1.00 88.19 90 THR A CA 1
ATOM 744 C C . THR A 1 90 ? -8.409 5.964 13.470 1.00 88.19 90 THR A C 1
ATOM 746 O O . THR A 1 90 ? -9.260 5.973 14.369 1.00 88.19 90 THR A O 1
ATOM 749 N N . PRO A 1 91 ? -7.095 5.986 13.754 1.00 87.25 91 PRO A N 1
ATOM 750 C CA . PRO A 1 91 ? -6.591 6.135 15.120 1.00 87.25 91 PRO A CA 1
ATOM 751 C C . PRO A 1 91 ? -7.103 7.414 15.799 1.00 87.25 91 PRO A C 1
ATOM 753 O O . PRO A 1 91 ? -7.464 7.385 16.970 1.00 87.25 91 PRO A O 1
ATOM 756 N N . ALA A 1 92 ? -7.231 8.512 15.046 1.00 87.94 92 ALA A N 1
ATOM 757 C CA . ALA A 1 92 ? -7.762 9.780 15.546 1.00 87.94 92 ALA A CA 1
ATOM 758 C C . ALA A 1 92 ? -9.213 9.660 16.040 1.00 87.94 92 ALA A C 1
ATOM 760 O O . ALA A 1 92 ? -9.538 10.152 17.119 1.00 87.94 92 ALA A O 1
ATOM 761 N N . MET A 1 93 ? -10.070 8.944 15.301 1.00 88.62 93 MET A N 1
ATOM 762 C CA . MET A 1 93 ? -11.437 8.673 15.758 1.00 88.62 93 MET A CA 1
ATOM 763 C C . MET A 1 93 ? -11.446 7.824 17.034 1.00 88.62 93 MET A C 1
ATOM 765 O O . MET A 1 93 ? -12.263 8.059 17.917 1.00 88.62 93 MET A O 1
ATOM 769 N N . CYS A 1 94 ? -10.525 6.862 17.166 1.00 87.06 94 CYS A N 1
ATOM 770 C CA . CYS A 1 94 ? -10.397 6.084 18.399 1.00 87.06 94 CYS A CA 1
ATOM 771 C C . CYS A 1 94 ? -10.034 6.995 19.584 1.00 87.06 94 CYS A C 1
ATOM 773 O O . CYS A 1 94 ? -10.675 6.898 20.626 1.00 87.06 94 CYS A O 1
ATOM 775 N N . CYS A 1 95 ? -9.082 7.921 19.417 1.00 85.75 95 CYS A N 1
ATOM 776 C CA . CYS A 1 95 ? -8.731 8.914 20.440 1.00 85.75 95 CYS A CA 1
ATOM 777 C C . CYS A 1 95 ? -9.921 9.805 20.828 1.00 85.75 95 CYS A C 1
ATOM 779 O O . CYS A 1 95 ? -10.160 10.021 22.017 1.00 85.75 95 CYS A O 1
ATOM 781 N N . MET A 1 96 ? -10.700 10.266 19.844 1.00 87.88 96 MET A N 1
ATOM 782 C CA . MET A 1 96 ? -11.901 11.078 20.069 1.00 87.88 96 MET A CA 1
ATOM 783 C C . MET A 1 96 ? -12.929 10.356 20.948 1.00 87.88 96 MET A C 1
ATOM 785 O O . MET A 1 96 ? -13.437 10.938 21.904 1.00 87.88 96 MET A O 1
ATOM 789 N N . LEU A 1 97 ? -13.144 9.058 20.716 1.00 85.62 97 LEU A N 1
ATOM 790 C CA . LEU A 1 97 ? -14.051 8.256 21.537 1.00 85.62 97 LEU A CA 1
ATOM 791 C C . LEU A 1 97 ? -13.579 8.115 22.992 1.00 85.62 97 LEU A C 1
ATOM 793 O O . LEU A 1 97 ? -14.408 7.869 23.872 1.00 85.62 97 LEU A O 1
ATOM 797 N N . VAL A 1 98 ? -12.275 8.231 23.274 1.00 80.12 98 VAL A N 1
ATOM 798 C CA . VAL A 1 98 ? -11.748 8.132 24.649 1.00 80.12 98 VAL A CA 1
ATOM 799 C C . VAL A 1 98 ? -11.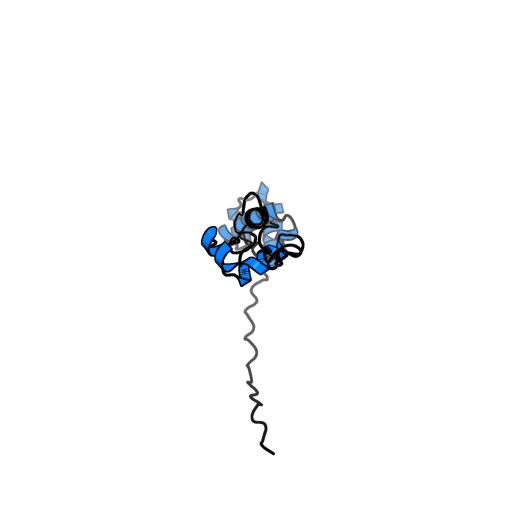908 9.449 25.387 1.00 80.12 98 VAL A C 1
ATOM 801 O O . VAL A 1 98 ? -12.075 9.468 26.604 1.00 80.12 98 VAL A O 1
ATOM 804 N N . ASN A 1 99 ? -11.835 10.568 24.683 1.00 80.94 99 ASN A N 1
ATOM 805 C CA . ASN A 1 99 ? -11.830 11.880 25.304 1.00 80.94 99 ASN A CA 1
ATOM 806 C C . ASN A 1 99 ? -13.205 12.201 25.905 1.00 80.94 99 ASN A C 1
ATOM 808 O O . ASN A 1 99 ? -14.186 12.327 25.184 1.00 80.94 99 ASN A O 1
ATOM 812 N N . LEU A 1 100 ? -13.276 12.403 27.228 1.00 78.69 100 LEU A N 1
ATOM 813 C CA . LEU A 1 100 ? -14.529 12.733 27.935 1.00 78.69 100 LEU A CA 1
ATOM 814 C C . LEU A 1 100 ? -15.200 14.003 27.397 1.00 78.69 100 LEU A C 1
ATOM 816 O O . LEU A 1 100 ? -16.418 14.063 27.316 1.00 78.69 100 LEU A O 1
ATOM 820 N N . LYS A 1 101 ? -14.402 15.001 26.997 1.00 81.44 101 LYS A N 1
ATOM 821 C CA . LYS A 1 101 ? -14.909 16.259 26.429 1.00 81.44 101 LYS A CA 1
ATOM 822 C C . LYS A 1 101 ? -15.553 16.081 25.050 1.00 81.44 101 LYS A C 1
ATOM 824 O O . LYS A 1 101 ? -16.410 16.870 24.686 1.00 81.44 101 LYS A O 1
ATOM 829 N N . GLN A 1 102 ? -15.111 15.085 24.281 1.00 81.75 102 GLN A N 1
ATOM 830 C CA . GLN A 1 102 ? -15.562 14.859 22.902 1.00 81.75 102 GLN A CA 1
ATOM 831 C C . GLN A 1 102 ? -16.584 13.718 22.802 1.00 81.75 102 GLN A C 1
ATOM 833 O O . GLN A 1 102 ? -17.364 13.678 21.856 1.00 81.75 102 GLN A O 1
ATOM 838 N N . ASN A 1 103 ? -16.608 12.806 23.778 1.00 83.00 103 ASN A N 1
ATOM 839 C CA . ASN A 1 103 ? -17.541 11.691 23.836 1.00 83.00 103 ASN A CA 1
ATOM 840 C C . ASN A 1 103 ? -18.413 11.757 25.108 1.00 83.00 103 ASN A C 1
ATOM 842 O O . ASN A 1 103 ? -18.031 11.188 26.138 1.00 83.00 103 ASN A O 1
ATOM 846 N N . PRO A 1 104 ? -19.598 12.394 25.046 1.00 83.12 104 PRO A N 1
ATOM 847 C CA . PRO A 1 104 ? -20.500 12.496 26.197 1.00 83.12 104 PRO A CA 1
ATOM 848 C C . PRO A 1 104 ? -21.078 11.132 26.606 1.00 83.12 104 PRO A C 1
ATOM 850 O O . PRO A 1 104 ? -21.349 10.890 27.780 1.00 83.12 104 PRO A O 1
ATOM 853 N N . VAL A 1 105 ? -21.187 10.195 25.661 1.00 83.94 105 VAL A N 1
ATOM 854 C CA . VAL A 1 105 ? -21.694 8.831 25.879 1.00 83.94 105 VAL A CA 1
ATOM 855 C C . VAL A 1 105 ? -20.58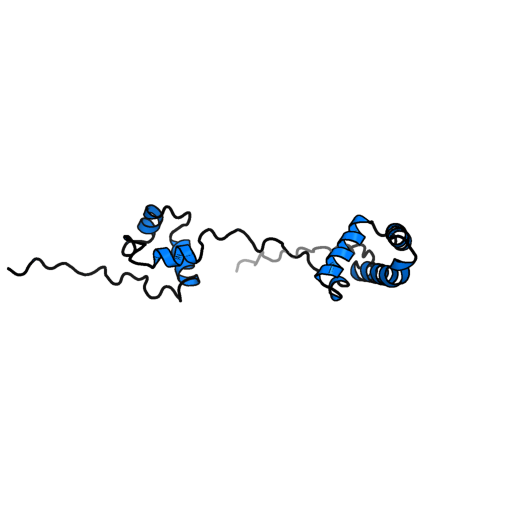7 7.822 26.204 1.00 83.94 105 VAL A C 1
ATOM 857 O O . VAL A 1 105 ? -20.804 6.610 26.167 1.00 83.94 105 VAL A O 1
ATOM 860 N N . ARG A 1 106 ? -19.389 8.290 26.584 1.00 80.19 106 ARG A N 1
ATOM 861 C CA . ARG A 1 106 ? -18.234 7.430 26.904 1.00 80.19 106 ARG A CA 1
ATOM 862 C C . ARG A 1 106 ? -18.548 6.347 27.943 1.00 80.19 106 ARG A C 1
ATOM 864 O O . ARG A 1 106 ? -17.987 5.255 27.871 1.00 80.19 106 ARG A O 1
ATOM 871 N N . ASN A 1 107 ? -19.410 6.651 28.910 1.00 78.19 107 ASN A N 1
ATOM 872 C CA . ASN A 1 107 ? -19.744 5.738 30.007 1.00 78.19 107 ASN A CA 1
ATOM 873 C C . ASN A 1 107 ? -20.829 4.710 29.641 1.00 78.19 107 ASN A C 1
ATOM 875 O O . ASN A 1 107 ? -21.099 3.808 30.430 1.00 78.19 107 ASN A O 1
ATOM 879 N N . GLN A 1 108 ? -21.448 4.834 28.466 1.00 81.88 108 GLN A N 1
ATOM 880 C CA . GLN A 1 108 ? -22.492 3.928 27.997 1.00 81.88 108 GLN A CA 1
ATOM 881 C C . GLN A 1 108 ? -21.910 2.700 27.283 1.00 81.88 108 GLN A C 1
ATOM 883 O O . GLN A 1 108 ? -20.705 2.599 27.031 1.00 81.88 108 GLN A O 1
ATOM 888 N N . LEU A 1 109 ? -22.786 1.754 26.938 1.00 83.62 109 LEU A N 1
ATOM 889 C CA . LEU A 1 109 ? -22.435 0.575 26.150 1.00 83.62 109 LEU A CA 1
ATOM 890 C C . LEU A 1 109 ? -21.897 0.965 24.767 1.00 83.62 109 LEU A C 1
ATOM 892 O O . LEU A 1 109 ? -22.308 1.955 24.171 1.00 83.62 109 LEU A O 1
ATOM 896 N N . TYR A 1 110 ? -21.018 0.124 24.215 1.00 84.69 110 TYR A N 1
ATOM 897 C CA . TYR A 1 110 ? -20.457 0.325 22.875 1.00 84.69 110 TYR A CA 1
ATOM 898 C C . TYR A 1 110 ? -21.516 0.445 21.774 1.00 84.69 110 TYR A C 1
ATOM 900 O O . TYR A 1 110 ? -21.261 1.110 20.782 1.00 84.69 110 TYR A O 1
ATOM 908 N N . GLU A 1 111 ? -22.676 -0.195 21.931 1.00 86.19 111 GLU A N 1
ATOM 909 C CA . GLU A 1 111 ? -23.796 -0.075 20.986 1.00 86.19 111 GLU A CA 1
ATOM 910 C C . GLU A 1 111 ? -24.347 1.354 20.963 1.00 86.19 111 GLU A C 1
ATOM 912 O O . GLU A 1 111 ? -24.390 1.957 19.897 1.00 86.19 111 GLU A O 1
ATOM 917 N N . ALA A 1 112 ? -24.607 1.942 22.134 1.00 85.94 112 ALA A N 1
ATOM 918 C CA . ALA A 1 112 ? -25.050 3.331 22.247 1.00 85.94 112 ALA A CA 1
ATOM 919 C C . ALA A 1 112 ? -24.001 4.327 21.716 1.00 85.94 112 ALA A C 1
ATOM 921 O O . ALA A 1 112 ? -24.340 5.313 21.072 1.00 85.94 112 ALA A O 1
ATOM 922 N N . GLN A 1 113 ? -22.707 4.049 21.916 1.00 86.25 113 GLN A N 1
ATOM 923 C CA . GLN A 1 113 ? -21.633 4.880 21.351 1.00 86.25 113 GLN A CA 1
ATOM 924 C C . GLN A 1 113 ? -21.565 4.799 19.820 1.00 86.25 113 GLN A C 1
ATOM 926 O O . GLN A 1 113 ? -21.260 5.794 19.166 1.00 86.25 113 GLN A O 1
ATOM 931 N N . ILE A 1 114 ? -21.816 3.618 19.248 1.00 89.62 114 ILE A N 1
ATOM 932 C CA . ILE A 1 114 ? -21.850 3.419 17.793 1.00 89.62 114 ILE A CA 1
ATOM 933 C C . ILE A 1 114 ? -23.025 4.172 17.182 1.00 89.62 114 ILE A C 1
ATOM 935 O O . ILE A 1 114 ? -22.844 4.806 16.146 1.00 89.62 114 ILE A O 1
ATOM 939 N N . GLU A 1 115 ? -24.187 4.114 17.828 1.00 91.06 115 GLU A N 1
ATOM 940 C CA . GLU A 1 115 ? -25.398 4.802 17.391 1.00 91.06 115 GLU A CA 1
ATOM 941 C C . GLU A 1 115 ? -25.244 6.325 17.485 1.00 91.06 115 GLU A C 1
ATOM 943 O O . GLU A 1 115 ? -25.451 7.019 16.496 1.00 91.06 115 GLU A O 1
ATOM 948 N N . TYR A 1 116 ? -24.751 6.837 18.618 1.00 90.38 116 TYR A N 1
ATOM 949 C CA . TYR A 1 116 ? -24.557 8.273 18.835 1.00 90.38 116 TYR A CA 1
ATOM 950 C C . TYR A 1 116 ? -23.575 8.913 17.839 1.00 90.38 116 TYR A C 1
ATOM 952 O O . TYR A 1 116 ? -23.816 10.005 17.333 1.00 90.38 116 TYR A O 1
ATOM 960 N N . HIS A 1 117 ? -22.453 8.240 17.554 1.00 88.69 117 HIS A N 1
ATOM 961 C CA . HIS A 1 117 ? -21.412 8.744 16.644 1.00 88.69 117 HIS A CA 1
ATOM 962 C C . HIS A 1 117 ? -21.571 8.238 15.201 1.00 88.69 117 HIS A C 1
ATOM 964 O O . HIS A 1 117 ? -20.668 8.442 14.387 1.00 88.69 117 HIS A O 1
ATOM 970 N N . TYR A 1 118 ? -22.674 7.545 14.888 1.00 91.12 118 TYR A N 1
ATOM 971 C CA . TYR A 1 118 ? -22.962 6.942 13.580 1.00 91.12 118 TYR A CA 1
ATOM 972 C C . TYR A 1 118 ? -21.770 6.165 12.988 1.00 91.12 118 TYR A C 1
ATOM 974 O O . TYR A 1 118 ? -21.406 6.300 11.816 1.00 91.12 118 TYR A O 1
ATOM 982 N N . LEU A 1 119 ? -21.111 5.349 13.818 1.00 90.38 119 LEU A N 1
ATOM 983 C CA . LEU A 1 119 ? -19.881 4.663 13.423 1.00 90.38 119 LEU A CA 1
ATOM 984 C C . LEU A 1 119 ? -20.183 3.502 12.453 1.00 90.38 119 LEU A C 1
ATOM 986 O O . LEU A 1 119 ? -20.997 2.633 12.768 1.00 90.38 119 LEU A O 1
ATOM 990 N N . PRO A 1 120 ? -19.463 3.367 11.320 1.00 89.00 120 PRO A N 1
ATOM 991 C CA . PRO A 1 120 ? -19.723 2.335 10.308 1.00 89.00 120 PRO A CA 1
ATOM 992 C C . PRO A 1 120 ? -19.129 0.958 10.677 1.00 89.00 120 PRO A C 1
ATOM 994 O O . PRO A 1 120 ? -18.549 0.247 9.839 1.00 89.00 120 PRO A O 1
ATOM 997 N N . ILE A 1 121 ? -19.212 0.577 11.952 1.00 90.12 121 ILE A N 1
ATOM 998 C CA . ILE A 1 121 ? -18.591 -0.624 12.516 1.00 90.12 121 ILE A CA 1
ATOM 999 C C . ILE A 1 121 ? -19.475 -1.291 13.571 1.00 90.12 121 ILE A C 1
ATOM 1001 O O . ILE A 1 121 ? -20.292 -0.662 14.226 1.00 90.12 121 ILE A O 1
ATOM 1005 N N . LYS A 1 122 ? -19.270 -2.597 13.764 1.00 90.19 122 LYS A N 1
ATOM 1006 C CA . LYS A 1 122 ? -19.962 -3.377 14.803 1.00 90.19 122 LYS A CA 1
ATOM 1007 C C . LYS A 1 122 ? -19.211 -3.305 16.139 1.00 90.19 122 LYS A C 1
ATOM 1009 O O . LYS A 1 122 ? -17.987 -3.175 16.154 1.00 90.19 122 LYS A O 1
ATOM 1014 N N . LYS A 1 123 ? -19.909 -3.545 17.253 1.00 87.00 123 LYS A N 1
ATOM 1015 C CA . LYS A 1 123 ? -19.363 -3.586 18.630 1.00 87.00 123 LYS A CA 1
ATOM 1016 C C . LYS A 1 123 ? -18.022 -4.310 18.773 1.00 87.00 123 LYS A C 1
ATOM 1018 O O . LYS A 1 123 ? -17.068 -3.748 19.304 1.00 87.00 123 LYS A O 1
ATOM 1023 N N . ARG A 1 124 ? -17.914 -5.542 18.258 1.00 85.62 124 ARG A N 1
ATOM 1024 C CA . ARG A 1 124 ? -16.674 -6.341 18.335 1.00 85.62 124 ARG A CA 1
ATOM 1025 C C . ARG A 1 124 ? -15.500 -5.667 17.617 1.00 85.62 124 ARG A C 1
ATOM 1027 O O . ARG A 1 124 ? -14.361 -5.762 18.064 1.00 85.62 124 ARG A O 1
ATOM 1034 N N . GLN A 1 125 ? -15.772 -4.988 16.502 1.00 88.50 125 GLN A N 1
ATOM 1035 C CA . GLN A 1 125 ? -14.754 -4.251 15.753 1.00 88.50 125 GLN A CA 1
ATOM 1036 C C . GLN A 1 125 ? -14.325 -2.992 16.507 1.00 88.50 125 GLN A C 1
ATOM 1038 O O . GLN A 1 125 ? -13.128 -2.728 16.560 1.00 88.50 125 GLN A O 1
ATOM 1043 N N . LEU A 1 126 ? -15.268 -2.278 17.136 1.00 87.75 126 LEU A N 1
ATOM 1044 C CA . LEU A 1 126 ? -14.964 -1.113 17.969 1.00 87.75 126 LEU A CA 1
ATOM 1045 C C . LEU A 1 126 ? -14.040 -1.494 19.131 1.00 87.75 126 LEU A C 1
ATOM 1047 O O . LEU A 1 126 ? -12.982 -0.898 19.295 1.00 87.75 126 LEU A O 1
ATOM 1051 N N . GLN A 1 127 ? -14.384 -2.546 19.877 1.00 84.75 127 GLN A N 1
ATOM 1052 C CA . GLN A 1 127 ? -13.569 -3.051 20.988 1.00 84.75 127 GLN A CA 1
ATOM 1053 C C . GLN A 1 127 ? -12.140 -3.387 20.559 1.00 84.75 127 GLN A C 1
ATOM 1055 O O . GLN A 1 127 ? -11.174 -2.963 21.192 1.00 84.75 127 GLN A O 1
ATOM 1060 N N . ARG A 1 128 ? -12.005 -4.131 19.456 1.00 86.25 128 ARG A N 1
ATOM 1061 C CA . ARG A 1 128 ? -10.700 -4.520 18.924 1.00 86.25 128 ARG A CA 1
ATOM 1062 C C . ARG A 1 128 ? -9.888 -3.295 18.502 1.00 86.25 128 ARG A C 1
ATOM 1064 O O . ARG A 1 128 ? -8.715 -3.211 18.838 1.00 86.25 128 ARG A O 1
ATOM 1071 N N . LYS A 1 129 ? -10.517 -2.332 17.821 1.00 86.56 129 LYS A N 1
ATOM 1072 C CA . LYS A 1 129 ? -9.866 -1.100 17.357 1.00 86.56 129 LYS A CA 1
ATOM 1073 C C . LYS A 1 129 ? -9.412 -0.204 18.503 1.00 86.56 129 LYS A C 1
ATOM 1075 O O . LYS A 1 129 ? -8.298 0.307 18.456 1.00 86.56 129 LYS A O 1
ATOM 1080 N N . LEU A 1 130 ? -10.229 -0.069 19.544 1.00 84.94 130 LEU A N 1
ATOM 1081 C CA . LEU A 1 130 ? -9.847 0.664 20.748 1.00 84.94 130 LEU A CA 1
ATOM 1082 C C . LEU A 1 130 ? -8.675 -0.016 21.473 1.00 84.94 130 LEU A C 1
ATOM 1084 O O . LEU A 1 130 ? -7.778 0.669 21.946 1.00 84.94 130 LEU A O 1
ATOM 1088 N N . CYS A 1 131 ? -8.643 -1.352 21.517 1.00 82.38 131 CYS A N 1
ATOM 1089 C CA . CYS A 1 131 ? -7.526 -2.103 22.100 1.00 82.38 131 CYS A CA 1
ATOM 1090 C C . CYS A 1 131 ? -6.224 -1.943 21.291 1.00 82.38 131 CYS A C 1
ATOM 1092 O O . CYS A 1 131 ? -5.167 -1.715 21.874 1.00 82.38 131 CYS A O 1
ATOM 1094 N N . GLU A 1 132 ? -6.317 -2.025 19.957 1.00 84.00 132 GLU A N 1
ATOM 1095 C CA . GLU A 1 132 ? -5.187 -1.884 19.026 1.00 84.00 132 GLU A CA 1
ATOM 1096 C C . GLU A 1 132 ? -4.566 -0.478 19.062 1.00 84.00 132 GLU A C 1
ATOM 1098 O O . GLU A 1 132 ? -3.346 -0.349 19.019 1.00 84.00 132 GLU A O 1
ATOM 1103 N N .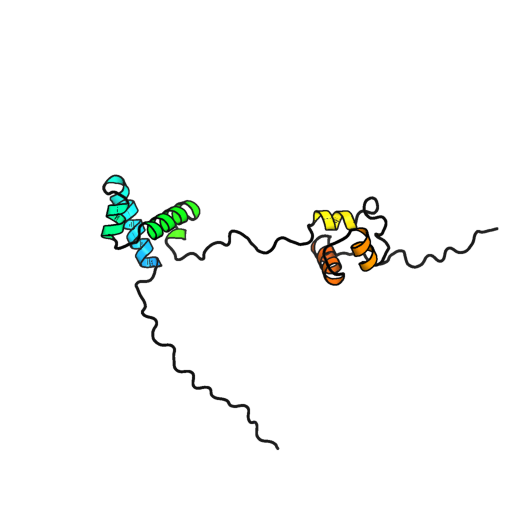 HIS A 1 133 ? -5.388 0.575 19.102 1.00 82.19 133 HIS A N 1
ATOM 1104 C CA . HIS A 1 133 ? -4.920 1.951 18.895 1.00 82.19 133 HIS A CA 1
ATOM 1105 C C . HIS A 1 133 ? -4.726 2.761 20.182 1.00 82.19 133 HIS A C 1
ATOM 1107 O O . HIS A 1 133 ? -4.078 3.802 20.139 1.00 82.19 133 HIS A O 1
ATOM 1113 N N . ILE A 1 134 ? -5.260 2.313 21.321 1.00 76.00 134 ILE A N 1
ATOM 1114 C CA . ILE A 1 134 ? -5.124 3.009 22.606 1.00 76.00 134 ILE A CA 1
ATOM 1115 C C . ILE A 1 134 ? -4.566 2.023 23.626 1.00 76.00 134 ILE A C 1
ATOM 1117 O O . ILE A 1 134 ? -5.351 1.328 24.261 1.00 76.00 134 ILE A O 1
ATOM 1121 N N . ASN A 1 135 ? -3.235 1.953 23.770 1.00 67.81 135 ASN A N 1
ATOM 1122 C CA . ASN A 1 135 ? -2.468 1.268 24.833 1.00 67.81 135 ASN A CA 1
ATOM 1123 C C . ASN A 1 135 ? -3.230 0.166 25.615 1.00 67.81 135 ASN A C 1
ATOM 1125 O O . ASN A 1 135 ? -3.357 0.225 26.842 1.00 67.81 135 ASN A O 1
ATOM 1129 N N . GLY A 1 136 ? -3.786 -0.828 24.908 1.00 59.62 136 GLY A N 1
ATOM 1130 C CA . GLY A 1 136 ? -4.494 -1.965 25.501 1.00 59.62 136 GLY A CA 1
ATOM 1131 C C . GLY A 1 136 ? -5.835 -1.669 26.193 1.00 59.62 136 GLY A C 1
ATOM 1132 O O . GLY A 1 136 ? -6.194 -2.388 27.123 1.00 59.62 136 GLY A O 1
ATOM 1133 N N . GLY A 1 137 ? -6.577 -0.622 25.810 1.00 55.38 137 GLY A N 1
ATOM 1134 C CA . GLY A 1 137 ? -7.968 -0.370 26.230 1.00 55.38 137 GLY A CA 1
ATOM 1135 C C . GLY A 1 137 ? -8.215 -0.299 27.748 1.00 55.38 137 GLY A C 1
ATOM 1136 O O . GLY A 1 137 ? -9.361 -0.393 28.193 1.00 55.38 137 GLY A O 1
ATOM 1137 N N . ARG A 1 138 ? -7.161 -0.145 28.565 1.00 49.97 138 ARG A N 1
ATOM 1138 C CA . ARG A 1 138 ? -7.173 -0.431 30.014 1.00 49.97 138 ARG A CA 1
ATOM 1139 C C . ARG A 1 138 ? -8.118 0.441 30.856 1.00 49.97 138 ARG A C 1
ATOM 1141 O O . ARG A 1 138 ? -8.399 0.077 31.989 1.00 49.97 138 ARG A O 1
ATOM 1148 N N . ARG A 1 139 ? -8.660 1.545 30.323 1.00 51.16 139 ARG A N 1
ATOM 1149 C CA . ARG A 1 139 ? -9.636 2.421 31.016 1.00 51.16 139 ARG A CA 1
ATOM 1150 C C . ARG A 1 139 ? -11.030 2.476 30.370 1.00 51.16 139 ARG A C 1
ATOM 1152 O O . ARG A 1 139 ? -11.812 3.366 30.696 1.00 51.16 139 ARG A O 1
ATOM 1159 N N . TYR A 1 140 ? -11.352 1.555 29.458 1.00 54.41 140 TYR A N 1
ATOM 1160 C CA . TYR A 1 140 ? -12.684 1.469 28.832 1.00 54.41 140 TYR A CA 1
ATOM 1161 C C . TYR A 1 140 ? -13.672 0.552 29.555 1.00 54.41 140 TYR A C 1
ATOM 1163 O O . TYR A 1 140 ? -14.823 0.424 29.142 1.00 54.41 140 TYR A O 1
ATOM 1171 N N . LYS A 1 141 ? -13.250 -0.086 30.648 1.00 50.16 141 LYS A N 1
ATOM 1172 C CA . LYS A 1 141 ? -14.159 -0.826 31.517 1.00 50.16 141 LYS A CA 1
ATOM 1173 C C . LYS A 1 141 ? -14.806 0.154 32.484 1.00 50.16 141 LYS A C 1
ATOM 1175 O O . LYS A 1 141 ? -14.135 0.602 33.399 1.00 50.16 141 LYS A O 1
ATOM 1180 N N . MET A 1 142 ? -16.078 0.483 32.255 1.00 51.28 142 MET A N 1
ATOM 1181 C CA . MET A 1 142 ? -17.146 0.390 33.267 1.00 51.28 142 MET A CA 1
ATOM 1182 C C . MET A 1 142 ? -16.801 0.857 34.702 1.00 51.28 142 MET A C 1
ATOM 1184 O O . MET A 1 142 ? -17.299 0.282 35.660 1.00 51.28 142 MET A O 1
ATOM 1188 N N . ALA A 1 143 ? -15.964 1.881 34.897 1.00 46.16 143 ALA A N 1
ATOM 1189 C CA . ALA A 1 143 ? -15.487 2.247 36.236 1.00 46.16 143 ALA A CA 1
ATOM 1190 C C . ALA A 1 143 ? -16.528 3.025 37.063 1.00 46.16 143 ALA A C 1
ATOM 1192 O O . ALA A 1 143 ? -16.271 3.345 38.217 1.00 46.16 143 ALA A O 1
ATOM 1193 N N . PHE A 1 144 ? -17.706 3.318 36.496 1.00 46.66 144 PHE A N 1
ATOM 1194 C CA . PHE A 1 144 ? -18.744 4.112 37.160 1.00 46.66 144 PHE A CA 1
ATOM 1195 C C . PHE A 1 144 ? -20.145 3.478 37.181 1.00 46.66 144 PHE A C 1
ATOM 1197 O O . PHE A 1 144 ? -21.066 4.102 37.704 1.00 46.66 144 PHE A O 1
ATOM 1204 N N . ILE A 1 145 ? -20.342 2.230 36.725 1.00 44.59 145 ILE A N 1
ATOM 1205 C CA . ILE A 1 145 ? -21.637 1.531 36.896 1.00 44.59 145 ILE A CA 1
ATOM 1206 C C . ILE A 1 145 ? -21.717 0.895 38.296 1.00 44.59 145 ILE A C 1
ATOM 1208 O O . ILE A 1 145 ? -21.772 -0.319 38.451 1.00 44.59 145 ILE A O 1
ATOM 1212 N N . LYS A 1 146 ? -21.640 1.740 39.328 1.00 40.25 146 LYS A N 1
ATOM 1213 C CA . LYS A 1 146 ? -22.240 1.575 40.666 1.00 40.25 146 LYS A CA 1
ATOM 1214 C C . LYS A 1 146 ? -21.856 2.787 41.524 1.00 40.25 146 LYS A C 1
ATOM 1216 O O . LYS A 1 146 ? -21.049 2.702 42.440 1.00 40.25 146 LYS A O 1
ATOM 1221 N N . LYS A 1 147 ? -22.487 3.931 41.277 1.00 38.41 147 LYS A N 1
ATOM 1222 C CA . LYS A 1 147 ? -22.948 4.743 42.405 1.00 38.41 147 LYS A CA 1
ATOM 1223 C C . LYS A 1 147 ? -24.464 4.686 42.372 1.00 38.41 147 LYS A C 1
ATOM 1225 O O . LYS A 1 147 ? -25.086 5.320 41.529 1.00 38.41 147 LYS A O 1
ATOM 1230 N N . LYS A 1 148 ? -25.051 3.888 43.272 1.00 41.62 148 LYS A N 1
ATOM 1231 C CA . LYS A 1 148 ? -26.369 4.244 43.796 1.00 41.62 148 LYS A CA 1
ATOM 1232 C C . LYS A 1 148 ? -26.167 5.642 44.371 1.00 41.62 148 LYS A C 1
ATOM 1234 O O . LYS A 1 148 ? -25.355 5.803 45.280 1.00 41.62 148 LYS A O 1
ATOM 1239 N N . VAL A 1 149 ? -26.794 6.644 43.773 1.00 45.66 149 VAL A N 1
ATOM 1240 C CA . VAL A 1 149 ? -26.965 7.926 44.446 1.00 45.66 149 VAL A CA 1
ATOM 1241 C C . VAL A 1 149 ? -27.885 7.590 45.616 1.00 45.66 149 VAL A C 1
ATOM 1243 O O . VAL A 1 149 ? -29.061 7.323 45.408 1.00 45.66 149 VAL A O 1
ATOM 1246 N N . LEU A 1 150 ? -27.308 7.405 46.805 1.00 43.00 150 LEU A N 1
ATOM 1247 C CA . LEU A 1 150 ? -28.084 7.431 48.039 1.00 43.00 150 LEU A CA 1
ATOM 1248 C C . LEU A 1 150 ? -28.713 8.821 48.104 1.00 43.00 150 LEU A C 1
ATOM 1250 O O . LEU A 1 150 ? -28.029 9.813 47.833 1.00 43.00 150 LEU A O 1
ATOM 1254 N N . ASP A 1 151 ? -30.017 8.859 48.361 1.00 43.00 151 ASP A N 1
ATOM 1255 C CA . ASP A 1 151 ? -30.785 10.092 48.464 1.00 43.00 151 ASP A CA 1
ATOM 1256 C C . ASP A 1 151 ? -30.133 11.094 49.427 1.00 43.00 151 ASP A C 1
ATOM 1258 O O . ASP A 1 151 ? -29.403 10.725 50.348 1.00 43.00 151 ASP A O 1
ATOM 1262 N N . LYS A 1 152 ? -30.401 12.381 49.167 1.00 44.47 152 LYS A N 1
ATOM 1263 C CA . LYS A 1 152 ? -29.955 13.550 49.942 1.00 44.47 152 LYS A CA 1
ATOM 1264 C C . LYS A 1 152 ? -29.953 13.282 51.453 1.00 44.47 152 LYS A C 1
ATOM 1266 O O . LYS A 1 152 ? -30.993 12.937 52.009 1.00 44.47 152 LYS A O 1
ATOM 1271 N N . ASN A 1 153 ? -28.834 13.584 52.116 1.00 48.38 153 ASN A N 1
ATOM 1272 C CA . ASN A 1 153 ? -28.833 13.800 53.562 1.00 48.38 153 ASN A CA 1
ATOM 1273 C C . ASN A 1 153 ? -29.795 14.962 53.865 1.00 48.38 153 ASN A C 1
ATOM 1275 O O . ASN A 1 153 ? -29.589 16.071 53.362 1.00 48.38 153 ASN A O 1
ATOM 1279 N N . ARG A 1 154 ? -30.870 14.662 54.601 1.00 41.38 154 ARG A N 1
ATOM 1280 C CA . ARG A 1 154 ? -31.698 15.659 55.286 1.00 41.38 154 ARG A CA 1
ATOM 1281 C C . ARG A 1 154 ? -30.942 16.215 56.481 1.00 41.38 154 ARG A C 1
ATOM 1283 O O . ARG A 1 154 ? -30.197 15.423 57.100 1.00 41.38 154 ARG A O 1
#

pLDDT: mean 76.82, std 15.3, range [38.41, 92.38]

Foldseek 3Di:
DDDDPPDPPPPDDDPDPDPPDPPPLVLLLQLVVLCVVPVPPDDLVVSCVVSVHDSVVSVVLVVVCVVPPPCSSDDDDDDDPDPDDDDLDDLVNLVLLCDCVNNVCLLPQQVVSCVVVVRPDDNVVNQVSNCVNPVRVVPSPNPPVDDPPDDDDD

Secondary structure (DSSP, 8-state):
------------PPPP-----S-HHHHHHHHHHHHHHHTTTS-HHHHHHHTT--HHHHHHHHHHHHHHGGGGGS-PPPPPSS-SSPPSS-HHHHHHHH-TTT-TTTTS-HHHHHHHTT-SS-HHHHHHHHHHHTGGGTT-S-TTS---------